Protein AF-A0A7M2V7E9-F1 (afdb_monomer_lite)

Secondary structure (DSSP, 8-state):
-EEEEEEESSHHHHHHHHHHHHHTT--EEEEEPPTT---TTSEEEEEEE-TTSGGGG--TTTEEEEEEEETTEEEEEEE----S-------TT----------------------

Sequence (115 aa):
MEEFLFLFHSTVGVVQTRKLLQASGVPFRVADIPRTLRGGCGLCIRLQCPPGAEQQWVLPGATQAIYRCEGEAFEQVAVYESSPVKALAPPSGISPVALRLPGLQARPQGSGRRR

Structure (mmCIF, N/CA/C/O backbone):
data_AF-A0A7M2V7E9-F1
#
_entry.id   AF-A0A7M2V7E9-F1
#
loop_
_atom_site.group_PDB
_atom_site.id
_atom_site.type_symbol
_atom_site.label_atom_id
_atom_site.label_alt_id
_atom_site.label_comp_id
_atom_site.label_asym_id
_atom_site.label_entity_id
_atom_site.label_seq_id
_atom_site.pdbx_PDB_ins_code
_atom_site.Cartn_x
_atom_site.Cartn_y
_atom_site.Cartn_z
_atom_site.occupancy
_atom_site.B_iso_or_equiv
_atom_site.auth_seq_id
_atom_site.auth_comp_id
_atom_site.auth_asym_id
_atom_site.auth_atom_id
_atom_site.pdbx_PDB_model_num
ATOM 1 N N . MET A 1 1 ? -11.429 3.379 11.706 1.00 82.00 1 MET A N 1
ATOM 2 C CA . MET A 1 1 ? -10.940 2.893 10.399 1.00 82.00 1 MET A CA 1
ATOM 3 C C . MET A 1 1 ? -9.869 3.864 9.975 1.00 82.00 1 MET A C 1
ATOM 5 O O . MET A 1 1 ? -10.125 5.059 10.034 1.00 82.00 1 MET A O 1
ATOM 9 N N . GLU A 1 2 ? -8.682 3.366 9.677 1.00 89.75 2 GLU A N 1
ATOM 10 C CA . GLU A 1 2 ? -7.498 4.189 9.446 1.00 89.75 2 GLU A CA 1
ATOM 11 C C . GLU A 1 2 ? -7.085 4.052 7.989 1.00 89.75 2 GLU A C 1
ATOM 13 O O . GLU A 1 2 ? -7.387 3.044 7.344 1.00 89.75 2 GLU A O 1
ATOM 18 N N . GLU A 1 3 ? -6.459 5.091 7.451 1.00 92.50 3 GLU A N 1
ATOM 19 C CA . GLU A 1 3 ? -5.938 5.045 6.096 1.00 92.50 3 GLU A CA 1
ATOM 20 C C . GLU A 1 3 ? -4.459 4.675 6.132 1.00 92.50 3 GLU A C 1
ATOM 22 O O . GLU A 1 3 ? -3.651 5.320 6.795 1.00 92.50 3 GLU A O 1
ATOM 27 N N . PHE A 1 4 ? -4.116 3.633 5.389 1.00 93.19 4 PHE A N 1
ATOM 28 C CA . PHE A 1 4 ? -2.765 3.135 5.233 1.00 93.19 4 PHE A CA 1
ATOM 29 C C . PHE A 1 4 ? -2.303 3.322 3.796 1.00 93.19 4 PHE A C 1
ATOM 31 O O . PHE A 1 4 ? -3.060 3.130 2.843 1.00 93.19 4 PHE A O 1
ATOM 38 N N . LEU A 1 5 ? -1.034 3.670 3.644 1.00 93.31 5 LEU A N 1
ATOM 39 C CA . LEU A 1 5 ? -0.349 3.885 2.386 1.00 93.31 5 LEU A CA 1
ATOM 40 C C . LEU A 1 5 ? 0.760 2.846 2.236 1.00 93.31 5 LEU A C 1
ATOM 42 O O . LEU A 1 5 ? 1.686 2.771 3.039 1.00 93.31 5 LEU A O 1
ATOM 46 N N . PHE A 1 6 ? 0.672 2.067 1.166 1.00 92.94 6 PHE A N 1
ATOM 47 C CA . PHE A 1 6 ? 1.625 1.026 0.815 1.00 92.94 6 PHE A CA 1
ATOM 48 C C . PHE A 1 6 ? 2.563 1.538 -0.267 1.00 92.94 6 PHE A C 1
ATOM 50 O O . PHE A 1 6 ? 2.121 1.940 -1.349 1.00 92.94 6 PHE A O 1
ATOM 57 N N . LEU A 1 7 ? 3.859 1.485 0.022 1.00 92.75 7 LEU A N 1
ATOM 58 C CA . LEU A 1 7 ? 4.927 1.690 -0.946 1.00 92.75 7 LEU A CA 1
ATOM 59 C C . LEU A 1 7 ? 5.445 0.349 -1.450 1.00 92.75 7 LEU A C 1
ATOM 61 O O . LEU A 1 7 ? 5.478 -0.639 -0.714 1.00 92.75 7 LEU A O 1
ATOM 65 N N . PHE A 1 8 ? 5.907 0.338 -2.696 1.00 91.62 8 PHE A N 1
ATOM 66 C CA . PHE A 1 8 ? 6.416 -0.858 -3.358 1.00 91.62 8 PHE A CA 1
ATOM 67 C C . PHE A 1 8 ? 7.775 -0.595 -3.995 1.00 91.62 8 PHE A C 1
ATOM 69 O O . PHE A 1 8 ? 8.019 0.485 -4.543 1.00 91.62 8 PHE A O 1
ATOM 76 N N . HIS A 1 9 ? 8.619 -1.627 -3.983 1.00 88.69 9 HIS A N 1
ATOM 77 C CA . HIS A 1 9 ? 9.924 -1.615 -4.649 1.00 88.69 9 HIS A CA 1
ATOM 78 C C . HIS A 1 9 ? 9.783 -1.560 -6.176 1.00 88.69 9 HIS A C 1
ATOM 80 O O . HIS A 1 9 ? 10.638 -1.014 -6.863 1.00 88.69 9 HIS A O 1
ATOM 86 N N . SER A 1 10 ? 8.686 -2.099 -6.719 1.00 89.62 10 SER A N 1
ATOM 87 C CA . SER A 1 10 ? 8.420 -2.154 -8.159 1.00 89.62 10 SER A CA 1
ATOM 88 C C . SER A 1 10 ? 6.926 -2.043 -8.482 1.00 89.62 10 SER A C 1
ATOM 90 O O . SER A 1 10 ? 6.059 -2.346 -7.659 1.00 89.62 10 SER A O 1
ATOM 92 N N . THR A 1 11 ? 6.613 -1.677 -9.727 1.00 88.62 11 THR A N 1
ATOM 93 C CA . THR A 1 11 ? 5.242 -1.638 -10.266 1.00 88.62 11 THR A CA 1
ATOM 94 C C . THR A 1 11 ? 4.557 -3.005 -10.227 1.00 88.62 11 THR A C 1
ATOM 96 O O . THR A 1 11 ? 3.333 -3.076 -10.130 1.00 88.62 11 THR A O 1
ATOM 99 N N . VAL A 1 12 ? 5.327 -4.099 -10.249 1.00 89.19 12 VAL A N 1
ATOM 100 C CA . VAL A 1 12 ? 4.798 -5.465 -10.116 1.00 89.19 12 VAL A CA 1
ATOM 101 C C . VAL A 1 12 ? 4.095 -5.644 -8.769 1.00 89.19 12 VAL A C 1
ATOM 103 O O . VAL A 1 12 ? 2.985 -6.178 -8.737 1.00 89.19 12 VAL A O 1
ATOM 106 N N . GLY A 1 13 ? 4.678 -5.124 -7.682 1.00 89.62 13 GLY A N 1
ATOM 107 C CA . GLY A 1 13 ? 4.075 -5.174 -6.347 1.00 89.62 13 GLY A CA 1
ATOM 108 C C . GLY A 1 13 ? 2.736 -4.442 -6.271 1.00 89.62 13 GLY A C 1
ATOM 109 O O . GLY A 1 13 ? 1.775 -4.963 -5.700 1.00 89.62 13 GLY A O 1
ATOM 110 N N . VAL A 1 14 ? 2.634 -3.286 -6.935 1.00 90.94 14 VAL A N 1
ATOM 111 C CA . VAL A 1 14 ? 1.386 -2.512 -7.047 1.00 90.94 14 VAL A CA 1
ATOM 112 C C . VAL A 1 14 ? 0.314 -3.332 -7.766 1.00 90.94 14 VAL A C 1
ATOM 114 O O . VAL A 1 14 ? -0.808 -3.464 -7.281 1.00 90.94 14 VAL A O 1
ATOM 117 N N . VAL A 1 15 ? 0.649 -3.920 -8.918 1.00 92.50 15 VAL A N 1
ATOM 118 C CA . VAL A 1 15 ? -0.306 -4.696 -9.725 1.00 92.50 15 VAL A CA 1
ATOM 119 C C . VAL A 1 15 ? -0.779 -5.948 -8.985 1.00 92.50 15 VAL A C 1
ATOM 121 O O . VAL A 1 15 ? -1.970 -6.258 -9.019 1.00 92.50 15 VAL A O 1
ATOM 124 N N . GLN A 1 16 ? 0.121 -6.663 -8.308 1.00 91.69 16 GLN A N 1
ATOM 125 C CA . GLN A 1 16 ? -0.228 -7.856 -7.533 1.00 91.69 16 GLN A CA 1
ATOM 126 C C . GLN A 1 16 ? -1.130 -7.514 -6.345 1.00 91.69 16 GLN A C 1
ATOM 128 O O . GLN A 1 16 ? -2.194 -8.111 -6.196 1.00 91.69 16 GLN A O 1
ATOM 133 N N . THR A 1 17 ? -0.759 -6.507 -5.555 1.00 91.38 17 THR A N 1
ATOM 134 C CA . THR A 1 17 ? -1.549 -6.083 -4.390 1.00 91.38 17 THR A CA 1
ATOM 135 C C . THR A 1 17 ? -2.918 -5.568 -4.815 1.00 91.38 17 THR A C 1
ATOM 137 O O . THR A 1 17 ? -3.930 -5.934 -4.226 1.00 91.38 17 THR A O 1
ATOM 140 N N . ARG A 1 18 ? -2.986 -4.801 -5.911 1.00 93.88 18 ARG A N 1
ATOM 141 C CA . ARG A 1 18 ? -4.252 -4.380 -6.519 1.00 93.88 18 ARG A CA 1
ATOM 142 C C . ARG A 1 18 ? -5.148 -5.574 -6.845 1.00 93.88 18 ARG A C 1
ATOM 144 O O . ARG A 1 18 ? -6.328 -5.541 -6.514 1.00 93.88 18 ARG A O 1
ATOM 151 N N . LYS A 1 19 ? -4.611 -6.616 -7.487 1.00 92.31 19 LYS A N 1
ATOM 152 C CA . LYS A 1 19 ? -5.382 -7.826 -7.816 1.00 92.31 19 LYS A CA 1
ATOM 153 C C . LYS A 1 19 ? -5.903 -8.524 -6.560 1.00 92.31 19 LYS A C 1
ATOM 155 O O . LYS A 1 19 ? -7.050 -8.955 -6.561 1.00 92.31 19 LYS A O 1
ATOM 160 N N . LEU A 1 20 ? -5.095 -8.599 -5.501 1.00 91.06 20 LEU A N 1
ATOM 161 C CA . LEU A 1 20 ? -5.507 -9.180 -4.220 1.00 91.06 20 LEU A CA 1
ATOM 162 C C . LEU A 1 20 ? -6.646 -8.384 -3.580 1.00 91.06 20 LEU A C 1
ATOM 164 O O . LEU A 1 20 ? -7.684 -8.954 -3.261 1.00 91.06 20 LEU A O 1
ATOM 168 N N . LEU A 1 21 ? -6.500 -7.062 -3.480 1.00 91.94 21 LEU A N 1
ATOM 169 C CA . LEU A 1 21 ? -7.527 -6.188 -2.912 1.00 91.94 21 LEU A CA 1
ATOM 170 C C . LEU A 1 21 ? -8.834 -6.244 -3.717 1.00 91.94 21 LEU A C 1
ATOM 172 O O . LEU A 1 21 ? -9.914 -6.297 -3.133 1.00 91.94 21 LEU A O 1
ATOM 176 N N . GLN A 1 22 ? -8.742 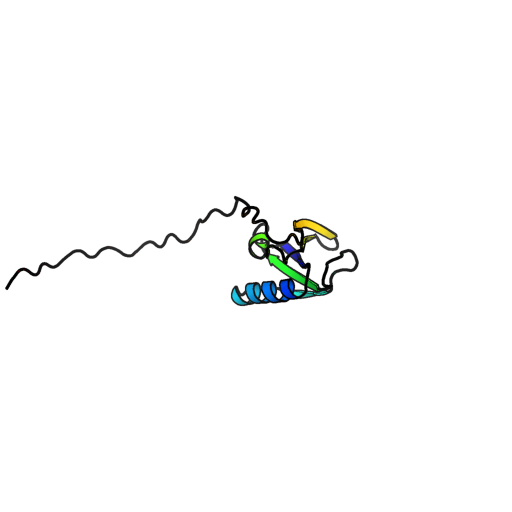-6.301 -5.052 1.00 92.56 22 GLN A N 1
ATOM 177 C CA . GLN A 1 22 ? -9.899 -6.500 -5.930 1.00 92.56 22 GLN A CA 1
ATOM 178 C C . GLN A 1 22 ? -10.580 -7.850 -5.694 1.00 92.56 22 GLN A C 1
ATOM 180 O O . GLN A 1 22 ? -11.802 -7.894 -5.586 1.00 92.56 22 GLN A O 1
ATOM 185 N N . ALA A 1 23 ? -9.809 -8.936 -5.596 1.00 92.25 23 ALA A N 1
ATOM 186 C CA . ALA A 1 23 ? -10.344 -10.276 -5.356 1.00 92.25 23 ALA A CA 1
ATOM 187 C C . ALA A 1 23 ? -11.037 -10.388 -3.990 1.00 92.25 23 ALA A C 1
ATOM 189 O O . ALA A 1 23 ? -12.027 -11.102 -3.855 1.00 92.25 23 ALA A O 1
ATOM 190 N N . SER A 1 24 ? -10.547 -9.653 -2.993 1.00 89.06 24 SER A N 1
ATOM 191 C CA . SER A 1 24 ? -11.129 -9.598 -1.652 1.00 89.06 24 SER A CA 1
ATOM 192 C C . SER A 1 24 ? -12.253 -8.567 -1.497 1.00 89.06 24 SER A C 1
ATOM 194 O O . SER A 1 24 ? -12.822 -8.460 -0.414 1.00 89.06 24 SER A O 1
ATOM 196 N N . GLY A 1 25 ? -12.579 -7.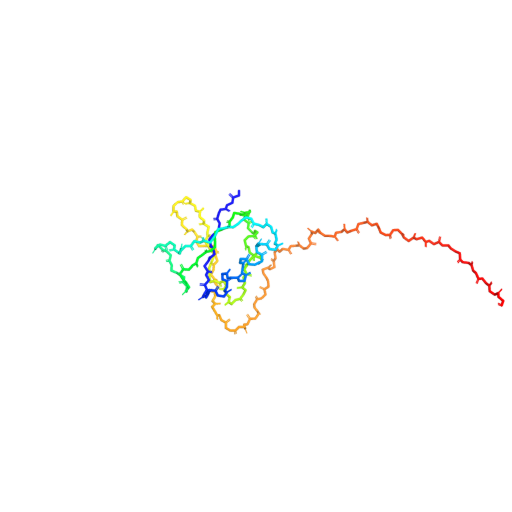800 -2.544 1.00 90.25 25 GLY A N 1
ATOM 197 C CA . GLY A 1 25 ? -13.624 -6.772 -2.496 1.00 90.25 25 GLY A CA 1
ATOM 198 C C . GLY A 1 25 ? -13.298 -5.595 -1.570 1.00 90.25 25 GLY A C 1
ATOM 199 O O . GLY A 1 25 ? -14.204 -4.920 -1.086 1.00 90.25 25 GLY A O 1
ATOM 200 N N . VAL A 1 26 ? -12.014 -5.351 -1.299 1.00 89.12 26 VAL A N 1
ATOM 201 C CA . VAL A 1 26 ? -11.571 -4.287 -0.394 1.00 89.12 26 VAL A CA 1
ATOM 202 C C . VAL A 1 26 ? -11.496 -2.968 -1.161 1.00 89.12 26 VAL A C 1
ATOM 204 O O . VAL A 1 26 ? -10.918 -2.933 -2.248 1.00 89.12 26 VAL A O 1
ATOM 207 N N . PRO A 1 27 ? -12.042 -1.860 -0.633 1.00 90.56 27 PRO A N 1
ATOM 208 C CA . PRO A 1 27 ? -11.895 -0.556 -1.263 1.00 90.56 27 PRO A CA 1
ATOM 209 C C . PRO A 1 27 ? -10.451 -0.054 -1.135 1.00 90.56 27 PRO A C 1
ATOM 211 O O . PRO A 1 27 ? -9.905 0.062 -0.039 1.00 90.56 27 PRO A O 1
ATOM 214 N N . PHE A 1 28 ? -9.838 0.289 -2.266 1.00 93.19 28 PHE A N 1
ATOM 215 C CA . PHE A 1 28 ? -8.489 0.853 -2.329 1.00 93.19 28 PHE A CA 1
ATOM 216 C C . PHE A 1 28 ? -8.402 1.942 -3.399 1.00 93.19 28 PHE A C 1
ATOM 218 O O . PHE A 1 28 ? -9.229 2.016 -4.311 1.00 93.19 28 PHE A O 1
ATOM 225 N N . ARG A 1 29 ? -7.366 2.778 -3.314 1.00 93.44 29 ARG A N 1
ATOM 226 C CA . ARG A 1 29 ? -7.015 3.773 -4.334 1.00 93.44 29 ARG A CA 1
ATOM 227 C C . ARG A 1 29 ? -5.554 3.625 -4.717 1.00 93.44 29 ARG A C 1
ATOM 229 O O . ARG A 1 29 ? -4.706 3.444 -3.855 1.00 93.44 29 ARG A O 1
ATOM 236 N N . VAL A 1 30 ? -5.258 3.734 -6.005 1.00 92.81 30 VAL A N 1
ATOM 237 C CA . VAL A 1 30 ? -3.880 3.859 -6.495 1.00 92.81 30 VAL A CA 1
ATOM 238 C C . VAL A 1 30 ? -3.608 5.342 -6.705 1.00 92.81 30 VAL A C 1
ATOM 240 O O . VAL A 1 30 ? -4.438 6.026 -7.303 1.00 92.81 30 VAL A O 1
ATOM 243 N N . ALA A 1 31 ? -2.484 5.835 -6.199 1.00 90.88 31 ALA A N 1
ATOM 244 C CA . ALA A 1 31 ? -2.073 7.227 -6.347 1.00 90.88 31 ALA A CA 1
ATOM 245 C C . ALA A 1 31 ? -0.550 7.324 -6.498 1.00 90.88 31 ALA A C 1
ATOM 247 O O . ALA A 1 31 ? 0.177 6.392 -6.145 1.00 90.88 31 ALA A O 1
ATOM 248 N N . ASP A 1 32 ? -0.063 8.456 -6.993 1.00 90.19 32 ASP A N 1
ATOM 249 C CA . ASP A 1 32 ? 1.364 8.768 -6.971 1.00 90.19 32 ASP A CA 1
ATOM 250 C C . ASP A 1 32 ? 1.878 8.916 -5.534 1.00 90.19 32 ASP A C 1
ATOM 252 O O . ASP A 1 32 ? 1.140 9.281 -4.612 1.00 90.19 32 ASP A O 1
ATOM 256 N N . ILE A 1 33 ? 3.161 8.614 -5.336 1.00 88.31 33 ILE A N 1
ATOM 257 C CA . ILE A 1 33 ? 3.802 8.727 -4.025 1.00 88.31 33 ILE A CA 1
ATOM 258 C C . ILE A 1 33 ? 3.848 10.208 -3.601 1.00 88.31 33 ILE A C 1
ATOM 260 O O . ILE A 1 33 ? 4.309 11.053 -4.375 1.00 88.31 33 ILE A O 1
ATOM 264 N N . PRO A 1 34 ? 3.419 10.546 -2.368 1.00 84.56 34 PRO A N 1
ATOM 265 C CA . PRO A 1 34 ? 3.559 11.895 -1.827 1.00 84.56 34 PRO A CA 1
ATOM 266 C C . PRO A 1 34 ? 5.011 12.374 -1.908 1.00 84.56 34 PRO A C 1
ATOM 268 O O . PRO A 1 34 ? 5.921 11.615 -1.597 1.00 84.56 34 PRO A O 1
ATOM 271 N N . ARG A 1 35 ? 5.253 13.649 -2.246 1.00 82.81 35 ARG A N 1
ATOM 272 C CA . ARG A 1 35 ? 6.622 14.204 -2.378 1.00 82.81 35 ARG A CA 1
ATOM 273 C C . ARG A 1 35 ? 7.479 14.079 -1.110 1.00 82.81 35 ARG A C 1
ATOM 275 O O . ARG A 1 35 ? 8.707 14.091 -1.199 1.00 82.81 35 ARG A O 1
ATOM 282 N N . THR A 1 36 ? 6.833 13.988 0.049 1.00 83.31 36 THR A N 1
ATOM 283 C CA . THR A 1 36 ? 7.456 13.768 1.361 1.00 83.31 36 THR A CA 1
ATOM 284 C C . THR A 1 36 ? 7.993 12.348 1.530 1.00 83.31 36 THR A C 1
ATOM 286 O O . THR A 1 36 ? 8.919 12.137 2.307 1.00 83.31 36 THR A O 1
ATOM 289 N N . LEU A 1 37 ? 7.451 11.384 0.785 1.00 83.56 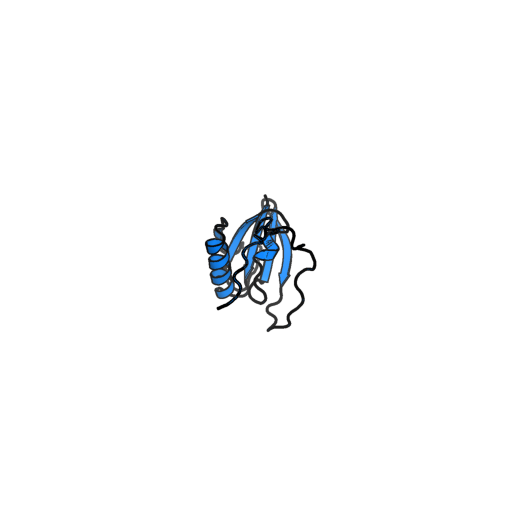37 LEU A N 1
ATOM 290 C CA . LEU A 1 37 ? 7.856 9.986 0.796 1.00 83.56 37 LEU A CA 1
ATOM 291 C C . LEU A 1 37 ? 8.667 9.644 -0.459 1.00 83.56 37 LEU A C 1
ATOM 293 O O . LEU A 1 37 ? 8.612 10.310 -1.494 1.00 83.56 37 LEU A O 1
ATOM 297 N N . ARG A 1 38 ? 9.458 8.577 -0.366 1.00 76.69 38 ARG A N 1
ATOM 298 C CA . ARG A 1 38 ? 10.219 8.020 -1.487 1.00 76.69 38 ARG A CA 1
ATOM 299 C C . ARG A 1 38 ? 9.971 6.520 -1.537 1.00 76.69 38 ARG A C 1
ATOM 301 O O . ARG A 1 38 ? 10.238 5.818 -0.568 1.00 76.69 38 ARG A O 1
ATOM 308 N N . GLY A 1 39 ? 9.473 6.033 -2.666 1.00 74.06 39 GLY A N 1
ATOM 309 C CA . GLY A 1 39 ? 9.314 4.603 -2.929 1.00 74.06 39 GLY A CA 1
ATOM 310 C C . GLY A 1 39 ? 9.904 4.233 -4.280 1.00 74.06 39 GLY A C 1
ATOM 311 O O . GLY A 1 39 ? 10.074 5.101 -5.137 1.00 74.06 39 GLY A O 1
ATOM 312 N N . GLY A 1 40 ? 10.225 2.954 -4.455 1.00 74.00 40 GLY A N 1
ATOM 313 C CA . GLY A 1 40 ? 10.991 2.475 -5.604 1.00 74.00 40 GLY A CA 1
ATOM 314 C C . GLY A 1 40 ? 10.323 2.716 -6.959 1.00 74.00 40 GLY A C 1
ATOM 315 O O . GLY A 1 40 ? 11.009 3.022 -7.928 1.00 74.00 40 GLY A O 1
ATOM 316 N N . CYS A 1 41 ? 8.990 2.628 -7.036 1.00 81.88 41 CYS A N 1
ATOM 317 C CA . CYS A 1 41 ? 8.262 2.646 -8.313 1.00 81.88 41 CYS A CA 1
ATOM 318 C C . CYS A 1 41 ? 7.419 3.897 -8.607 1.00 81.88 41 CYS A C 1
ATOM 320 O O . CYS A 1 41 ? 6.706 3.916 -9.607 1.00 81.88 41 CYS A O 1
ATOM 322 N N . GLY A 1 42 ? 7.449 4.924 -7.753 1.00 86.38 42 GLY A N 1
ATOM 323 C CA . GLY A 1 42 ? 6.665 6.155 -7.955 1.00 86.38 42 GLY A CA 1
ATOM 324 C C . GLY A 1 42 ? 5.159 6.042 -7.663 1.00 86.38 42 GLY A C 1
ATOM 325 O O . GLY A 1 42 ? 4.498 7.069 -7.538 1.00 86.38 42 GLY A O 1
ATOM 326 N N . LEU A 1 43 ? 4.628 4.828 -7.470 1.00 90.44 43 LEU A N 1
ATOM 327 C CA . LEU A 1 43 ? 3.216 4.569 -7.167 1.00 90.44 43 LEU A CA 1
ATOM 328 C C . LEU A 1 43 ? 3.010 4.026 -5.747 1.00 90.44 43 LEU A C 1
ATOM 330 O O . LEU A 1 43 ? 3.852 3.309 -5.201 1.00 90.44 43 LEU A O 1
ATOM 334 N N . CYS A 1 44 ? 1.849 4.333 -5.174 1.00 91.75 44 CYS A N 1
ATOM 335 C CA . CYS A 1 44 ? 1.394 3.826 -3.885 1.00 91.75 44 CYS A CA 1
ATOM 336 C C . CYS A 1 44 ? -0.056 3.332 -3.945 1.00 91.75 44 CYS A C 1
ATOM 338 O O . CYS A 1 44 ? -0.836 3.711 -4.825 1.00 91.75 44 CYS A O 1
ATOM 340 N N . ILE A 1 45 ? -0.420 2.472 -2.994 1.00 93.69 45 ILE A N 1
ATOM 341 C CA . ILE A 1 45 ? -1.810 2.056 -2.779 1.00 93.69 45 ILE A CA 1
ATOM 342 C C . ILE A 1 45 ? -2.268 2.585 -1.428 1.00 93.69 45 ILE A C 1
ATOM 344 O O . ILE A 1 45 ? -1.628 2.326 -0.414 1.00 93.69 45 ILE A O 1
ATOM 348 N N . ARG A 1 46 ? -3.390 3.300 -1.423 1.00 93.44 46 ARG A N 1
ATOM 349 C CA . ARG A 1 46 ? -4.092 3.747 -0.223 1.00 93.44 46 ARG A CA 1
ATOM 350 C C . ARG A 1 46 ? -5.252 2.806 0.064 1.00 93.44 46 ARG A C 1
ATOM 352 O O . ARG A 1 46 ? -6.059 2.513 -0.821 1.00 93.44 46 ARG A O 1
ATOM 359 N N . LEU A 1 47 ? -5.325 2.349 1.299 1.00 92.38 47 LEU A N 1
ATOM 360 C CA . LEU A 1 47 ? -6.260 1.357 1.811 1.00 92.38 47 LEU A CA 1
ATOM 361 C C . LEU A 1 47 ? -6.875 1.911 3.092 1.00 92.38 47 LEU A C 1
ATOM 363 O O . LEU A 1 47 ? -6.145 2.398 3.945 1.00 92.38 47 LEU A O 1
ATOM 367 N N . GLN A 1 48 ? -8.190 1.791 3.261 1.00 91.50 48 GLN A N 1
ATOM 368 C CA . GLN A 1 48 ? -8.816 1.997 4.566 1.00 91.50 48 GLN A CA 1
ATOM 369 C C . GLN A 1 48 ? -9.090 0.651 5.226 1.00 91.50 48 GLN A C 1
ATOM 371 O O . GLN A 1 48 ? -9.865 -0.154 4.709 1.00 91.50 48 GLN A O 1
ATOM 376 N N . CYS A 1 49 ? -8.465 0.400 6.371 1.00 87.88 49 CYS A N 1
ATOM 377 C CA . CYS A 1 49 ? -8.675 -0.820 7.143 1.00 87.88 49 CYS A CA 1
ATOM 378 C C . CYS A 1 49 ? -8.538 -0.550 8.649 1.00 87.88 49 CYS A C 1
ATOM 380 O O . CYS A 1 49 ? -8.091 0.524 9.058 1.00 87.88 49 CYS A O 1
ATOM 382 N N . PRO A 1 50 ? -9.016 -1.457 9.515 1.00 87.31 50 PRO A N 1
ATOM 383 C CA . PRO A 1 50 ? -8.661 -1.404 10.928 1.00 87.31 50 PRO A CA 1
ATOM 384 C C . PRO A 1 50 ? -7.160 -1.700 11.116 1.00 87.31 50 PRO A C 1
ATOM 386 O O . PRO A 1 50 ? -6.599 -2.443 10.305 1.00 87.31 50 PRO A O 1
ATOM 389 N N . PRO A 1 51 ? -6.527 -1.159 12.171 1.00 84.81 51 PRO A N 1
ATOM 390 C CA . PRO A 1 51 ? -5.123 -1.429 12.467 1.00 84.81 51 PRO A CA 1
ATOM 391 C C . PRO A 1 51 ? -4.882 -2.928 12.673 1.00 84.81 51 PRO A C 1
ATOM 393 O O . PRO A 1 51 ? -5.694 -3.626 13.285 1.00 84.81 51 PRO A O 1
ATOM 396 N N . GLY A 1 52 ? -3.773 -3.427 12.138 1.00 85.06 52 GLY A N 1
ATOM 397 C CA . GLY A 1 52 ? -3.416 -4.840 12.069 1.00 85.06 52 GLY A CA 1
ATOM 398 C C . GLY A 1 52 ? -3.942 -5.564 10.824 1.00 85.06 52 GLY A C 1
ATOM 399 O O . GLY A 1 52 ? -3.355 -6.568 10.418 1.00 85.06 52 GLY A O 1
ATOM 400 N N . ALA A 1 53 ? -5.002 -5.071 10.173 1.00 87.25 53 ALA A N 1
ATOM 401 C CA . ALA A 1 53 ? -5.529 -5.691 8.957 1.00 87.25 53 ALA A CA 1
ATOM 402 C C . ALA A 1 53 ? -4.740 -5.299 7.699 1.00 87.25 53 ALA A C 1
ATOM 404 O O . ALA A 1 53 ? -4.865 -5.974 6.680 1.00 87.25 53 ALA A O 1
ATOM 405 N N . GLU A 1 54 ? -3.922 -4.249 7.752 1.00 88.50 54 GLU A N 1
ATOM 406 C CA . GLU A 1 54 ? -2.995 -3.847 6.693 1.00 88.50 54 GLU A CA 1
ATOM 407 C C . GLU A 1 54 ? -1.928 -4.924 6.435 1.00 88.50 54 GLU A C 1
ATOM 409 O O . GLU A 1 54 ? -1.547 -5.165 5.288 1.00 88.50 54 GLU A O 1
ATOM 414 N N . GLN A 1 55 ? -1.523 -5.647 7.484 1.00 87.50 55 GLN A N 1
ATOM 415 C CA . GLN A 1 55 ? -0.434 -6.624 7.439 1.00 87.50 55 GLN A CA 1
ATOM 416 C C . GLN A 1 55 ? -0.733 -7.829 6.539 1.00 87.50 55 GLN A C 1
ATOM 418 O O . GLN A 1 55 ? 0.185 -8.415 5.971 1.00 87.50 55 GLN A O 1
ATOM 423 N N . GLN A 1 56 ? -2.007 -8.193 6.360 1.00 89.12 56 GLN A N 1
ATOM 424 C CA . GLN A 1 56 ? -2.391 -9.315 5.492 1.00 89.12 56 GLN A CA 1
ATOM 425 C C . GLN A 1 56 ? -2.203 -9.012 3.994 1.00 89.12 56 GLN A C 1
ATOM 427 O O . GLN A 1 56 ? -2.173 -9.933 3.182 1.00 89.12 56 GLN A O 1
ATOM 432 N N . TRP A 1 57 ? -2.093 -7.731 3.622 1.00 90.06 57 TRP A N 1
ATOM 433 C CA . TRP A 1 57 ? -1.922 -7.290 2.232 1.00 90.06 57 TRP A CA 1
ATOM 434 C C . TRP A 1 57 ? -0.454 -7.080 1.855 1.00 90.06 57 TRP A C 1
ATOM 436 O O . TRP A 1 57 ? -0.153 -6.697 0.724 1.00 90.06 57 TRP A O 1
ATOM 446 N N . VAL A 1 58 ? 0.463 -7.315 2.796 1.00 88.94 58 VAL A N 1
ATOM 447 C CA . VAL A 1 58 ? 1.903 -7.205 2.575 1.00 88.94 58 VAL A CA 1
ATOM 448 C C . VAL A 1 58 ? 2.368 -8.339 1.676 1.00 88.94 58 VAL A C 1
ATOM 450 O O . VAL A 1 58 ? 2.160 -9.515 1.969 1.00 88.94 58 VAL A O 1
ATOM 453 N N . LEU A 1 59 ? 3.050 -7.980 0.590 1.00 86.50 59 LEU A N 1
ATOM 454 C CA . LEU A 1 59 ? 3.683 -8.922 -0.319 1.00 86.50 59 LEU A CA 1
ATOM 455 C C . LEU A 1 59 ? 5.191 -8.975 -0.044 1.00 86.50 59 LEU A C 1
ATOM 457 O O . LEU A 1 59 ? 5.894 -8.003 -0.345 1.00 86.50 59 LEU A O 1
ATOM 461 N N . PRO A 1 60 ? 5.715 -10.093 0.495 1.00 83.00 60 PRO A N 1
ATOM 462 C CA . PRO A 1 60 ? 7.140 -10.244 0.768 1.00 83.00 60 PRO A CA 1
ATOM 463 C C . PRO A 1 60 ? 7.979 -10.021 -0.494 1.00 83.00 60 PRO A C 1
ATOM 465 O O . PRO A 1 60 ? 7.694 -10.592 -1.546 1.00 83.00 60 PRO A O 1
ATOM 468 N N . GLY A 1 61 ? 9.007 -9.177 -0.395 1.00 83.88 6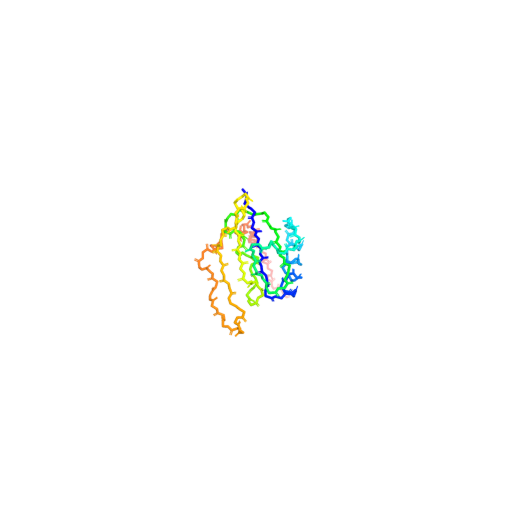1 GLY A N 1
ATOM 469 C CA . GLY A 1 61 ? 9.890 -8.831 -1.515 1.00 83.88 61 GLY A CA 1
ATOM 470 C C . GLY A 1 61 ? 9.304 -7.839 -2.529 1.00 83.88 61 GLY A C 1
ATOM 471 O O . GLY A 1 61 ? 10.026 -7.398 -3.418 1.00 83.88 61 GLY A O 1
ATOM 472 N N . ALA A 1 62 ? 8.030 -7.450 -2.403 1.00 88.12 62 ALA A N 1
ATOM 473 C CA . ALA A 1 62 ? 7.393 -6.473 -3.287 1.00 88.12 62 ALA A CA 1
ATOM 474 C C . ALA A 1 62 ? 6.969 -5.198 -2.544 1.00 88.12 62 ALA A C 1
ATOM 476 O O . ALA A 1 62 ? 7.224 -4.089 -3.023 1.00 88.12 62 ALA A O 1
ATOM 477 N N . THR A 1 63 ? 6.344 -5.344 -1.373 1.00 90.62 63 THR A N 1
ATOM 478 C CA . THR A 1 63 ? 6.044 -4.230 -0.469 1.00 90.62 63 THR A CA 1
ATOM 479 C C . THR A 1 63 ? 7.350 -3.695 0.109 1.00 90.62 63 THR A C 1
ATOM 481 O O . THR A 1 63 ? 8.195 -4.464 0.553 1.00 90.62 63 THR A O 1
ATOM 484 N N . GLN A 1 64 ? 7.516 -2.377 0.078 1.00 91.06 64 GLN A N 1
ATOM 485 C CA . GLN A 1 64 ? 8.687 -1.672 0.595 1.00 91.06 64 GLN A CA 1
ATOM 486 C C . GLN A 1 64 ? 8.427 -1.102 1.982 1.00 91.06 64 GLN A C 1
ATOM 488 O O . GLN A 1 64 ? 9.277 -1.195 2.857 1.00 91.06 64 GLN A O 1
ATOM 493 N N . ALA A 1 65 ? 7.282 -0.462 2.183 1.00 90.81 65 ALA A N 1
ATOM 494 C CA . ALA A 1 65 ? 6.951 0.159 3.455 1.00 90.81 65 ALA A CA 1
ATOM 495 C C . ALA A 1 65 ? 5.447 0.392 3.561 1.00 90.81 65 ALA A C 1
ATOM 497 O O . ALA A 1 65 ? 4.758 0.517 2.545 1.00 90.81 65 ALA A O 1
ATOM 498 N N . ILE A 1 66 ? 4.966 0.478 4.795 1.00 92.62 66 ILE A N 1
ATOM 499 C CA . ILE A 1 66 ? 3.593 0.836 5.133 1.00 92.62 66 ILE A CA 1
ATOM 500 C C . ILE A 1 66 ? 3.644 2.086 5.995 1.00 92.62 66 ILE A C 1
ATOM 502 O O . ILE A 1 66 ? 4.386 2.148 6.978 1.00 92.62 66 ILE A O 1
ATOM 506 N N . TYR A 1 67 ? 2.833 3.065 5.624 1.00 92.38 67 TYR A N 1
ATOM 507 C CA . TYR A 1 67 ? 2.628 4.286 6.379 1.00 92.38 67 TYR A CA 1
ATOM 508 C C . TYR A 1 67 ? 1.170 4.387 6.794 1.00 92.38 67 TYR A C 1
ATOM 510 O O . TYR A 1 67 ? 0.280 4.045 6.022 1.00 92.38 67 TYR A O 1
ATOM 518 N N . ARG A 1 68 ? 0.920 4.887 7.993 1.00 92.00 68 ARG A N 1
ATOM 519 C CA . ARG A 1 68 ? -0.397 5.289 8.466 1.00 92.00 68 ARG A CA 1
ATOM 520 C C . ARG A 1 68 ? -0.570 6.780 8.191 1.00 92.00 68 ARG A C 1
ATOM 522 O O . ARG A 1 68 ? 0.302 7.580 8.524 1.00 92.00 68 ARG A O 1
ATOM 529 N N . CYS A 1 69 ? -1.671 7.147 7.551 1.00 89.94 69 CYS A N 1
ATOM 530 C CA . CYS A 1 69 ? -2.022 8.534 7.285 1.00 89.94 69 CYS A CA 1
ATOM 531 C C . CYS A 1 69 ? -2.733 9.123 8.514 1.00 89.94 69 CYS A C 1
ATOM 533 O O . CYS A 1 69 ? -3.885 8.786 8.787 1.00 89.94 69 CYS A O 1
ATOM 535 N N . GLU A 1 70 ? -2.063 10.031 9.219 1.00 86.88 70 GLU A N 1
ATOM 536 C CA . GLU A 1 70 ? -2.616 10.828 10.320 1.00 86.88 70 GLU A CA 1
ATOM 537 C C . GLU A 1 70 ? -2.801 12.272 9.827 1.00 86.88 70 GLU A C 1
ATOM 539 O O . GLU A 1 70 ? -1.927 13.131 9.967 1.00 86.88 70 GLU A O 1
ATOM 544 N N . GLY A 1 71 ? -3.930 12.531 9.160 1.00 82.31 71 GLY A N 1
ATOM 545 C CA . GLY A 1 71 ? -4.210 13.825 8.532 1.00 82.31 71 GLY A CA 1
ATOM 546 C C . GLY A 1 71 ? -3.251 14.125 7.376 1.00 82.31 71 GLY A C 1
ATOM 547 O O . GLY A 1 71 ? -3.369 13.540 6.300 1.00 82.31 71 GLY A O 1
ATOM 548 N N . GLU A 1 72 ? -2.312 15.046 7.597 1.00 80.69 72 GLU A N 1
ATOM 549 C CA . GLU A 1 72 ? -1.256 15.416 6.638 1.00 80.69 72 GLU A CA 1
ATOM 550 C C . GLU A 1 72 ? 0.087 14.721 6.918 1.00 80.69 72 GLU A C 1
ATOM 552 O O . GLU A 1 72 ? 1.012 14.807 6.106 1.00 80.69 72 GLU A O 1
ATOM 557 N N . ALA A 1 73 ? 0.203 14.020 8.049 1.00 86.94 73 ALA A N 1
ATOM 558 C CA . ALA A 1 73 ? 1.400 13.286 8.427 1.00 86.94 73 ALA A CA 1
ATOM 559 C C . ALA A 1 73 ? 1.329 11.816 7.986 1.00 86.94 73 ALA A C 1
ATOM 561 O O . ALA A 1 73 ? 0.265 11.195 7.952 1.00 86.94 73 ALA A O 1
ATOM 562 N N . PHE A 1 74 ? 2.497 11.251 7.677 1.00 90.12 74 PHE A N 1
ATOM 563 C CA . PHE A 1 74 ? 2.665 9.836 7.357 1.00 90.12 74 PHE A CA 1
ATOM 564 C C . PHE A 1 74 ? 3.531 9.189 8.435 1.00 90.12 74 PHE A C 1
ATOM 566 O O . PHE A 1 74 ? 4.746 9.393 8.461 1.00 90.12 74 PHE A O 1
ATOM 573 N N . GLU A 1 75 ? 2.916 8.411 9.318 1.00 90.81 75 GLU A N 1
ATOM 574 C CA . GLU A 1 75 ? 3.630 7.661 10.347 1.00 90.81 75 GLU A CA 1
ATOM 575 C C . GLU A 1 75 ? 4.097 6.325 9.771 1.00 90.81 75 GLU A C 1
ATOM 577 O O . GLU A 1 75 ? 3.308 5.565 9.214 1.00 90.81 75 GLU A O 1
ATOM 582 N N . GLN A 1 76 ? 5.392 6.035 9.855 1.00 90.19 76 GLN A N 1
ATOM 583 C CA . GLN A 1 76 ? 5.933 4.779 9.349 1.00 90.19 76 GLN A CA 1
ATOM 584 C C . GLN A 1 76 ? 5.553 3.628 10.284 1.00 90.19 76 GLN A C 1
ATOM 586 O O . GLN A 1 76 ? 6.002 3.581 11.424 1.00 90.19 76 GLN A O 1
ATOM 591 N N . VAL A 1 77 ? 4.768 2.680 9.774 1.00 90.88 77 VAL A N 1
ATOM 592 C CA . VAL A 1 77 ? 4.317 1.500 10.528 1.00 90.88 77 VAL A CA 1
ATOM 593 C C . VAL A 1 77 ? 5.298 0.345 10.354 1.00 90.88 77 VAL A C 1
ATOM 595 O O . VAL A 1 77 ? 5.652 -0.330 11.317 1.00 90.88 77 VAL A O 1
ATOM 598 N N . ALA A 1 78 ? 5.746 0.107 9.118 1.00 88.19 78 ALA A N 1
ATOM 599 C CA . ALA A 1 78 ? 6.646 -0.995 8.796 1.00 88.19 78 ALA A CA 1
ATOM 600 C C . ALA A 1 78 ? 7.500 -0.695 7.560 1.00 88.19 78 ALA A C 1
ATOM 602 O O . ALA A 1 78 ? 7.070 0.015 6.648 1.00 88.19 78 ALA A O 1
ATOM 603 N N . VAL A 1 79 ? 8.697 -1.282 7.508 1.00 89.19 79 VAL A N 1
ATOM 604 C CA . VAL A 1 79 ? 9.611 -1.237 6.357 1.00 89.19 79 VAL A CA 1
ATOM 605 C C . VAL A 1 79 ? 10.099 -2.646 6.060 1.00 89.19 79 VAL A C 1
ATOM 607 O O . VAL A 1 79 ? 10.400 -3.415 6.970 1.00 89.19 79 VAL A O 1
ATOM 610 N N . TYR A 1 80 ? 10.185 -2.967 4.776 1.00 86.81 80 TYR A N 1
ATOM 611 C CA . TYR A 1 80 ? 10.572 -4.264 4.254 1.00 86.81 80 TYR A CA 1
ATOM 612 C C . TYR A 1 80 ? 11.665 -4.084 3.207 1.00 86.81 80 TYR A C 1
ATOM 614 O O . TYR A 1 80 ? 11.534 -3.318 2.247 1.00 86.81 80 TYR A O 1
ATOM 622 N N . GLU A 1 81 ? 12.753 -4.822 3.369 1.00 79.06 81 GLU A N 1
ATOM 623 C CA . GLU A 1 81 ? 13.839 -4.822 2.400 1.00 79.06 81 GLU A CA 1
ATOM 624 C C . GLU A 1 81 ? 13.465 -5.642 1.159 1.00 79.06 81 GLU A C 1
ATOM 626 O O . GLU A 1 81 ? 12.759 -6.647 1.245 1.00 79.06 81 GLU A O 1
ATOM 631 N N . SER A 1 82 ? 13.994 -5.256 -0.005 1.00 68.44 82 SER A N 1
ATOM 632 C CA . SER A 1 82 ? 13.829 -5.983 -1.278 1.00 68.44 82 SER A CA 1
ATOM 633 C C . SER A 1 82 ? 14.638 -7.296 -1.325 1.00 68.44 82 SER A C 1
ATOM 635 O O . SER A 1 82 ? 15.028 -7.755 -2.400 1.00 68.44 82 SER A O 1
ATOM 637 N N . SER A 1 83 ? 14.964 -7.874 -0.167 1.00 55.31 83 SER A N 1
ATOM 638 C CA . SER A 1 83 ? 15.919 -8.972 -0.055 1.00 55.31 83 SER A CA 1
ATOM 639 C C . SER A 1 83 ? 15.439 -10.187 -0.862 1.00 55.31 83 SER A C 1
ATOM 641 O O . SER A 1 83 ? 14.272 -10.578 -0.736 1.00 55.31 83 SER A O 1
ATOM 643 N N . PRO A 1 84 ? 16.293 -10.796 -1.707 1.00 50.84 84 PRO A N 1
ATOM 644 C CA . PRO A 1 84 ? 15.921 -11.983 -2.455 1.00 50.84 84 PRO A CA 1
ATOM 645 C C . PRO A 1 84 ? 15.771 -13.139 -1.466 1.00 50.84 84 PRO A C 1
ATOM 647 O O . PRO A 1 84 ? 16.750 -13.681 -0.973 1.00 50.84 84 PRO A O 1
ATOM 650 N N . VAL A 1 85 ? 14.521 -13.477 -1.151 1.00 50.59 85 VAL A N 1
ATOM 651 C CA . VAL A 1 85 ? 14.094 -14.693 -0.448 1.00 50.59 85 VAL A CA 1
ATOM 652 C C . VAL A 1 85 ? 15.017 -15.146 0.696 1.00 50.59 85 VAL A C 1
ATOM 654 O O . VAL A 1 85 ? 15.792 -16.093 0.597 1.00 50.59 85 VAL A O 1
ATOM 657 N N . LYS A 1 86 ? 14.816 -14.568 1.877 1.00 38.41 86 LYS A N 1
ATOM 658 C CA . LYS A 1 86 ? 14.909 -15.371 3.096 1.00 38.41 86 LYS A CA 1
ATOM 659 C C . LYS A 1 86 ? 13.579 -15.236 3.802 1.00 38.41 86 LYS A C 1
ATOM 661 O O . LYS A 1 86 ? 13.267 -14.177 4.331 1.00 38.41 86 LYS A O 1
ATOM 666 N N . ALA A 1 87 ? 12.775 -16.291 3.708 1.00 46.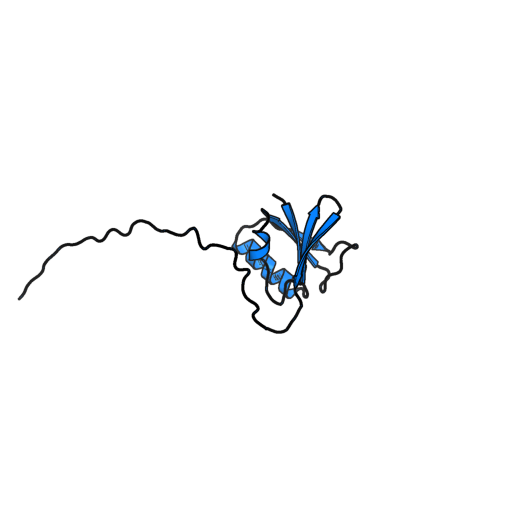16 87 ALA A N 1
ATOM 667 C CA . ALA A 1 87 ? 11.545 -16.452 4.462 1.00 46.16 87 ALA A CA 1
ATOM 668 C C . ALA A 1 87 ? 11.832 -16.155 5.940 1.00 46.16 87 ALA A C 1
ATOM 670 O O . ALA A 1 87 ? 12.377 -16.994 6.654 1.00 46.16 87 ALA A O 1
ATOM 671 N N . LEU A 1 88 ? 11.528 -14.938 6.377 1.00 43.50 88 LEU A N 1
ATOM 672 C CA . LEU A 1 88 ? 11.496 -14.588 7.781 1.00 43.50 88 LEU A CA 1
ATOM 673 C C . LEU A 1 88 ? 10.020 -14.562 8.160 1.00 43.50 88 LEU A C 1
ATOM 675 O O . LEU A 1 88 ? 9.227 -13.876 7.523 1.00 43.50 88 LEU A O 1
ATOM 679 N N . ALA A 1 89 ? 9.710 -15.447 9.101 1.00 40.31 89 ALA A N 1
ATOM 680 C CA . ALA A 1 89 ? 8.424 -15.853 9.648 1.00 40.31 89 ALA A CA 1
ATOM 681 C C . ALA A 1 89 ? 7.238 -14.873 9.495 1.00 40.31 89 ALA A C 1
ATOM 683 O O . ALA A 1 89 ? 7.415 -13.660 9.622 1.00 40.31 89 ALA A O 1
ATOM 684 N N . PRO A 1 90 ? 6.000 -15.392 9.336 1.00 42.12 90 PRO A N 1
ATOM 685 C CA . PRO A 1 90 ? 4.812 -14.563 9.527 1.00 42.12 90 PRO A CA 1
ATOM 686 C C . PRO A 1 90 ? 4.873 -13.903 10.915 1.00 42.12 90 PRO A C 1
ATOM 688 O O . PRO A 1 90 ? 5.395 -14.525 11.847 1.00 42.12 90 PRO A O 1
ATOM 691 N N . PRO A 1 91 ? 4.342 -12.680 11.101 1.00 42.47 91 PRO A N 1
ATOM 692 C CA . PRO A 1 91 ? 4.164 -12.150 12.441 1.00 42.47 91 PRO A CA 1
ATOM 693 C C . PRO A 1 91 ? 3.276 -13.130 13.214 1.00 42.47 91 PRO A C 1
ATOM 695 O O . PRO A 1 91 ? 2.099 -13.317 12.896 1.00 42.47 91 PRO A O 1
ATOM 698 N N . SER A 1 92 ? 3.871 -13.804 14.198 1.00 47.25 92 SER A N 1
ATOM 699 C CA . SER A 1 92 ? 3.186 -14.605 15.206 1.00 47.25 92 SER A CA 1
ATOM 700 C C . SER A 1 92 ? 2.176 -13.708 15.920 1.00 47.25 92 SER A C 1
ATOM 702 O O . SER A 1 92 ? 2.517 -13.027 16.881 1.00 47.25 92 SER A O 1
ATOM 704 N N . GLY A 1 93 ? 0.952 -13.631 15.403 1.00 45.84 93 GLY A N 1
ATOM 705 C CA . GLY A 1 93 ? -0.042 -12.697 15.930 1.00 45.84 93 GLY A CA 1
ATOM 706 C C . GLY A 1 93 ? -1.440 -12.780 15.330 1.00 45.84 93 GLY A C 1
ATOM 707 O O . GLY A 1 93 ? -2.367 -12.258 15.939 1.00 45.84 93 GLY A O 1
ATOM 708 N N . ILE A 1 94 ? -1.647 -13.467 14.202 1.00 49.81 94 ILE A N 1
ATOM 709 C CA . ILE A 1 94 ? -3.005 -13.716 13.701 1.00 49.81 94 ILE A CA 1
ATOM 710 C C . ILE A 1 94 ? -3.411 -15.127 14.112 1.00 49.81 94 ILE A C 1
ATOM 712 O O . ILE A 1 94 ? -3.102 -16.121 13.457 1.00 49.81 94 ILE A O 1
ATOM 716 N N . SER A 1 95 ? -4.070 -15.193 15.264 1.00 39.16 95 SER A N 1
ATOM 717 C CA . SER A 1 95 ? -4.757 -16.386 15.745 1.00 39.16 95 SER A CA 1
ATOM 718 C C . SER A 1 95 ? -5.742 -16.875 14.668 1.00 39.16 95 SER A C 1
ATOM 720 O O . SER A 1 95 ? -6.554 -16.071 14.205 1.00 39.16 95 SER A O 1
ATOM 722 N N . PRO A 1 96 ? -5.730 -18.159 14.256 1.00 42.03 96 PRO A N 1
ATOM 723 C CA . PRO A 1 96 ? -6.715 -18.713 13.332 1.00 42.03 96 PRO A CA 1
ATOM 724 C C . PRO A 1 96 ? -8.029 -18.972 14.082 1.00 42.03 96 PRO A C 1
ATOM 726 O O . PRO A 1 96 ? -8.496 -20.102 14.208 1.00 42.03 96 PRO A O 1
ATOM 729 N N . VAL A 1 97 ? -8.640 -17.921 14.624 1.00 48.41 97 VAL A N 1
ATOM 730 C CA . VAL A 1 97 ? -10.001 -17.978 15.153 1.00 48.41 97 VAL A CA 1
ATOM 731 C C . VAL A 1 97 ? -10.923 -17.441 14.075 1.00 48.41 97 VAL A C 1
ATOM 733 O O . VAL A 1 97 ? -11.154 -16.243 13.998 1.00 48.41 97 VAL A O 1
ATOM 736 N N . ALA A 1 98 ? -11.405 -18.354 13.230 1.00 45.16 98 ALA A N 1
ATOM 737 C CA . ALA A 1 98 ? -12.797 -18.434 12.770 1.00 45.16 98 ALA A CA 1
ATOM 738 C C . ALA A 1 98 ? -12.901 -19.184 11.433 1.00 45.16 98 ALA A C 1
ATOM 740 O O . ALA A 1 98 ? -13.158 -18.596 10.391 1.00 45.16 98 ALA A O 1
ATOM 741 N N . LEU A 1 99 ? -12.804 -20.514 11.473 1.00 43.25 99 LEU A N 1
ATOM 742 C CA . LEU A 1 99 ? -13.729 -21.332 10.683 1.00 43.25 99 LEU A CA 1
ATOM 743 C C . LEU A 1 99 ? -13.991 -22.662 11.389 1.00 43.25 99 LEU A C 1
ATOM 745 O O . LEU A 1 99 ? -13.705 -23.754 10.909 1.00 43.25 99 LEU A O 1
ATOM 749 N N . ARG A 1 100 ? -14.550 -22.553 12.593 1.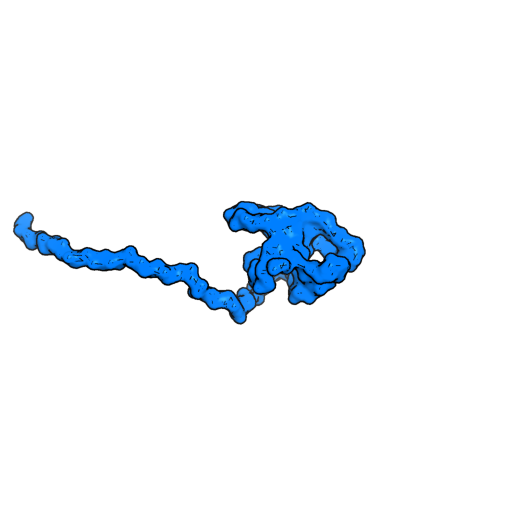00 45.62 100 ARG A N 1
ATOM 750 C CA . ARG A 1 100 ? -15.236 -23.664 13.239 1.00 45.62 100 ARG A CA 1
ATOM 751 C C . ARG A 1 100 ? -16.561 -23.832 12.500 1.00 45.62 100 ARG A C 1
ATOM 753 O O . ARG A 1 100 ? -17.518 -23.143 12.817 1.00 45.62 100 ARG A O 1
ATOM 760 N N . LEU A 1 101 ? -16.582 -24.700 11.491 1.00 56.91 101 LEU A N 1
ATOM 761 C CA . LEU A 1 101 ? -17.806 -25.279 10.938 1.00 56.91 101 LEU A CA 1
ATOM 762 C C . LEU A 1 101 ? -18.382 -26.245 11.988 1.00 56.91 101 LEU A C 1
ATOM 764 O O . LEU A 1 101 ? -17.736 -27.254 12.276 1.00 56.91 101 LEU A O 1
ATOM 768 N N . PRO A 1 102 ? -19.567 -26.004 12.575 1.00 43.88 102 PRO A N 1
ATOM 769 C CA . PRO A 1 102 ? -20.290 -27.034 13.292 1.00 43.88 102 PRO A CA 1
ATOM 770 C C . PRO A 1 102 ? -21.378 -27.586 12.370 1.00 43.88 102 PRO A C 1
ATOM 772 O O . PRO A 1 102 ? -22.314 -26.877 12.010 1.00 43.88 102 PRO A O 1
ATOM 775 N N . GLY A 1 103 ? -21.290 -28.868 12.028 1.00 49.81 103 GLY A N 1
ATOM 776 C CA . GLY A 1 103 ? -22.473 -29.595 11.574 1.00 49.81 103 GLY A CA 1
ATOM 777 C C . GLY A 1 103 ? -22.305 -30.381 10.287 1.00 49.81 103 GLY A C 1
ATOM 778 O O . GLY A 1 103 ? -23.000 -30.123 9.314 1.00 49.81 103 GLY A O 1
ATOM 779 N N . LEU A 1 104 ? -21.490 -31.432 10.326 1.00 51.88 104 LEU A N 1
ATOM 780 C CA . LEU A 1 104 ? -21.865 -32.658 9.632 1.00 51.88 104 LEU A CA 1
ATOM 781 C C . LEU A 1 104 ? -22.092 -33.717 10.710 1.00 51.88 104 LEU A C 1
ATOM 783 O O . LEU A 1 104 ? -21.165 -34.383 11.167 1.00 51.88 104 LEU A O 1
ATOM 787 N N . GLN A 1 105 ? -23.331 -33.786 11.205 1.00 49.16 105 GLN A N 1
ATOM 788 C CA . GLN A 1 105 ? -23.749 -34.886 12.062 1.00 49.16 105 GLN A CA 1
ATOM 789 C C . GLN A 1 105 ? -23.633 -36.188 11.271 1.00 49.16 105 GLN A C 1
ATOM 791 O O . GLN A 1 105 ? -24.221 -36.346 10.199 1.00 49.16 105 GLN A O 1
ATOM 796 N N . ALA A 1 106 ? -22.879 -37.118 11.847 1.00 47.69 106 ALA A N 1
ATOM 797 C CA . ALA A 1 106 ? -22.879 -38.516 11.484 1.00 47.69 106 ALA A CA 1
ATOM 798 C C . ALA A 1 106 ? -24.319 -39.053 11.467 1.00 47.69 106 ALA A C 1
ATOM 800 O O . ALA A 1 106 ? -25.031 -38.974 12.467 1.00 47.69 106 ALA A O 1
ATOM 801 N N . ARG A 1 107 ? -24.736 -39.638 10.341 1.00 48.06 107 ARG A N 1
ATOM 802 C CA . ARG A 1 107 ? -25.865 -40.573 10.317 1.00 48.06 107 ARG A CA 1
ATOM 803 C C . ARG A 1 107 ? -25.301 -41.985 10.480 1.00 48.06 107 ARG A C 1
ATOM 805 O O . ARG A 1 107 ? -24.596 -42.438 9.581 1.00 48.06 107 ARG A O 1
ATOM 812 N N . PRO A 1 108 ? -25.603 -42.705 11.570 1.00 55.56 108 PRO A N 1
ATOM 813 C CA . PRO A 1 108 ? -25.469 -44.149 11.601 1.00 55.56 108 PRO A CA 1
ATOM 814 C C . PRO A 1 108 ? -26.810 -44.777 11.194 1.00 55.56 108 PRO A C 1
ATOM 816 O O . PRO A 1 108 ? -27.840 -44.392 11.737 1.00 55.56 108 PRO A O 1
ATOM 819 N N . GLN A 1 109 ? -26.807 -45.727 10.252 1.00 46.84 109 GLN A N 1
ATOM 820 C CA . GLN A 1 109 ? -27.586 -46.983 10.294 1.00 46.84 109 GLN A CA 1
ATOM 821 C C . GLN A 1 109 ? -27.761 -47.635 8.916 1.00 46.84 109 GLN A C 1
ATOM 823 O O . GLN A 1 109 ? -28.068 -46.966 7.935 1.00 46.84 109 GLN A O 1
ATOM 828 N N . GLY A 1 110 ? -27.697 -48.972 8.925 1.00 44.66 110 GLY A N 1
ATOM 829 C CA . GLY A 1 110 ? -28.241 -49.865 7.895 1.00 44.66 110 GLY A CA 1
ATOM 830 C C . GLY A 1 110 ? -27.155 -50.731 7.261 1.00 44.66 110 GLY A C 1
ATOM 831 O O . GLY A 1 110 ? -26.624 -50.383 6.221 1.00 44.66 110 GLY A O 1
ATOM 832 N N . SER A 1 111 ? -26.630 -51.758 7.935 1.00 54.34 111 SER A N 1
ATOM 833 C CA . SER A 1 111 ? -27.219 -53.110 8.011 1.00 54.34 111 SER A CA 1
ATOM 834 C C . SER A 1 111 ? -27.621 -53.667 6.638 1.00 54.34 111 SER A C 1
ATOM 836 O O . SER A 1 111 ? -28.632 -53.266 6.074 1.00 54.34 111 SER A O 1
ATOM 838 N N . GLY A 1 112 ? -26.840 -54.624 6.130 1.00 46.62 112 GLY A N 1
ATOM 839 C CA . GLY A 1 112 ? -27.087 -55.292 4.850 1.00 46.62 112 GLY A CA 1
ATOM 840 C C . GLY A 1 112 ? -26.238 -56.549 4.681 1.00 46.62 112 GLY A C 1
ATOM 841 O O . GLY A 1 112 ? -25.366 -56.618 3.826 1.00 46.62 112 GLY A O 1
ATOM 842 N N . ARG A 1 113 ? -26.456 -57.524 5.568 1.00 53.94 113 ARG A N 1
ATOM 843 C CA . ARG A 1 113 ? -25.947 -58.900 5.483 1.00 53.94 113 ARG A CA 1
ATOM 844 C C . ARG A 1 113 ? -26.325 -59.559 4.145 1.00 53.94 113 ARG A C 1
ATOM 846 O O . ARG A 1 113 ? -27.481 -59.497 3.760 1.00 53.94 113 ARG A O 1
ATOM 853 N N . ARG A 1 114 ? -25.369 -60.328 3.606 1.00 49.69 114 ARG A N 1
ATOM 854 C CA . ARG A 1 114 ? -25.510 -61.659 2.970 1.00 49.69 114 ARG A CA 1
ATOM 855 C C . ARG A 1 114 ? -26.693 -61.861 2.004 1.00 49.69 114 ARG A C 1
ATOM 857 O O . ARG A 1 114 ? -27.808 -62.099 2.458 1.00 49.69 114 ARG A O 1
ATOM 864 N N . ARG A 1 115 ? -26.383 -62.111 0.734 1.00 55.81 115 ARG A N 1
ATOM 865 C CA . ARG A 1 115 ? -26.336 -63.471 0.164 1.00 55.81 115 ARG A CA 1
ATOM 866 C C . ARG A 1 115 ? -25.682 -63.451 -1.206 1.00 55.81 115 ARG A C 1
ATOM 868 O O . ARG A 1 115 ? -25.829 -62.421 -1.891 1.00 55.81 115 ARG A O 1
#

Radius of gyration: 21.35 Å; chains: 1; bounding box: 44×79×26 Å

pLDDT: mean 76.71, std 19.09, range [38.41, 93.88]

Foldseek 3Di:
DWKKKWAWLEVVLVVVLVVVCVVVVFDKDKDADDPVDDGNYRIIIIGDDPPPPVLVSDDALTTAFMWIDPPPDTHTPDGHDNDDDDPDDDPPPDDPPDDPDPDPDDDDDDDDDDD